Protein AF-A0A2V6TN53-F1 (afdb_monomer_lite)

Foldseek 3Di:
DDDDDDDDPVRVVVPPVVVLVVLLVVLCVDPLNVLVVVCCVVPVDWDALVVSLVVCPPDHSVVSVVSVVSCCVSVNWPADPRIIGD

Structure (mmCIF, N/CA/C/O backbone):
data_AF-A0A2V6TN53-F1
#
_entry.id   AF-A0A2V6TN53-F1
#
loop_
_atom_site.group_PDB
_atom_site.id
_atom_site.type_symbol
_atom_site.label_atom_id
_atom_site.label_alt_id
_atom_site.label_comp_id
_atom_site.label_asym_id
_atom_site.label_entity_id
_atom_site.label_seq_id
_atom_site.pdbx_PDB_ins_code
_atom_site.Cartn_x
_atom_site.Cartn_y
_atom_site.Cartn_z
_atom_site.occupancy
_atom_site.B_iso_or_equiv
_atom_site.auth_seq_id
_atom_site.auth_comp_id
_atom_site.auth_asym_id
_atom_site.auth_atom_id
_atom_site.pdbx_PDB_model_num
ATOM 1 N N . MET A 1 1 ? -7.636 -15.092 -32.390 1.00 46.34 1 MET A N 1
ATOM 2 C CA . MET A 1 1 ? -6.731 -15.676 -31.376 1.00 46.34 1 MET A CA 1
ATOM 3 C C . MET A 1 1 ? -5.617 -14.674 -31.135 1.00 46.34 1 MET A C 1
ATOM 5 O O . MET A 1 1 ? -5.034 -14.231 -32.114 1.00 46.34 1 MET A O 1
ATOM 9 N N . ALA A 1 2 ? -5.388 -14.246 -29.893 1.00 64.62 2 ALA A N 1
ATOM 10 C CA . ALA A 1 2 ? -4.292 -13.333 -29.576 1.00 64.62 2 ALA A CA 1
ATOM 11 C C . ALA A 1 2 ? -3.006 -14.147 -29.388 1.00 64.62 2 ALA A C 1
ATOM 13 O O . ALA A 1 2 ? -2.955 -15.032 -28.536 1.00 64.62 2 ALA A O 1
ATOM 14 N N . THR A 1 3 ? -1.992 -13.884 -30.208 1.00 72.44 3 THR A N 1
ATOM 15 C CA . THR A 1 3 ? -0.672 -14.506 -30.077 1.00 72.44 3 THR A CA 1
ATOM 16 C C . THR A 1 3 ? 0.061 -13.837 -28.914 1.00 72.44 3 THR A C 1
ATOM 18 O O . THR A 1 3 ? 0.354 -12.645 -28.977 1.00 72.44 3 THR A O 1
ATOM 21 N N . LEU A 1 4 ? 0.328 -14.578 -27.836 1.00 71.12 4 LEU A N 1
ATOM 22 C CA . LEU A 1 4 ? 1.149 -14.104 -26.720 1.00 71.12 4 LEU A CA 1
ATOM 23 C C . LEU A 1 4 ? 2.626 -14.223 -27.105 1.00 71.12 4 LEU A C 1
ATOM 25 O O . LEU A 1 4 ? 3.189 -15.316 -27.111 1.00 71.12 4 LEU A O 1
ATOM 29 N N . THR A 1 5 ? 3.249 -13.101 -27.451 1.00 81.19 5 THR A N 1
ATOM 30 C CA . THR A 1 5 ? 4.686 -13.048 -27.741 1.00 81.19 5 THR A CA 1
ATOM 31 C C . THR A 1 5 ? 5.476 -13.161 -26.437 1.00 81.19 5 THR A C 1
ATOM 33 O O . THR A 1 5 ? 5.434 -12.252 -25.607 1.00 81.19 5 THR A O 1
ATOM 36 N N . ILE A 1 6 ? 6.204 -14.265 -26.248 1.00 81.38 6 ILE A N 1
ATOM 37 C CA . ILE A 1 6 ? 7.132 -14.430 -25.121 1.00 81.38 6 ILE A CA 1
ATOM 38 C C . ILE A 1 6 ? 8.442 -13.726 -25.483 1.00 81.38 6 ILE A C 1
ATOM 40 O O . ILE A 1 6 ? 9.106 -14.115 -26.441 1.00 81.38 6 ILE A O 1
ATOM 44 N N . LYS A 1 7 ? 8.789 -12.682 -24.726 1.00 82.31 7 LYS A N 1
ATOM 45 C CA . LYS A 1 7 ? 10.052 -11.947 -24.872 1.00 82.31 7 LYS A CA 1
ATOM 46 C C . LYS A 1 7 ? 11.203 -12.707 -24.218 1.00 82.31 7 LYS A C 1
ATOM 48 O O . LYS A 1 7 ? 11.011 -13.350 -23.184 1.00 82.31 7 LYS A O 1
ATOM 53 N N . THR A 1 8 ? 12.400 -12.591 -24.783 1.00 84.00 8 THR A N 1
ATOM 54 C CA . THR A 1 8 ? 13.632 -13.054 -24.129 1.00 84.00 8 THR A CA 1
ATOM 55 C C . THR A 1 8 ? 13.995 -12.151 -22.944 1.00 84.00 8 THR A C 1
ATOM 57 O O . THR A 1 8 ? 13.493 -11.032 -22.819 1.00 84.00 8 THR A O 1
ATOM 60 N N . ALA A 1 9 ? 14.875 -12.624 -22.054 1.00 77.31 9 ALA A N 1
ATOM 61 C CA . ALA A 1 9 ? 15.352 -11.818 -20.928 1.00 77.31 9 ALA A CA 1
ATOM 62 C C . ALA A 1 9 ? 16.007 -10.508 -21.403 1.00 77.31 9 ALA A C 1
ATOM 64 O O . ALA A 1 9 ? 15.734 -9.449 -20.840 1.00 77.31 9 ALA A O 1
ATOM 65 N N . ASP A 1 10 ? 16.786 -10.561 -22.485 1.00 77.44 10 ASP A N 1
ATOM 66 C CA . ASP A 1 10 ? 17.451 -9.392 -23.067 1.00 77.44 10 ASP A CA 1
ATOM 67 C C . ASP A 1 10 ? 16.447 -8.399 -23.669 1.00 77.44 10 ASP A C 1
ATOM 69 O O . ASP A 1 10 ? 16.544 -7.191 -23.444 1.00 77.44 10 ASP A O 1
ATOM 73 N N . GLU A 1 11 ? 15.417 -8.898 -24.359 1.00 80.50 11 GLU A N 1
ATOM 74 C CA . GLU A 1 11 ? 14.312 -8.078 -24.873 1.00 80.50 11 GLU A CA 1
ATOM 75 C C . GLU A 1 11 ? 13.461 -7.463 -23.759 1.00 80.50 11 GLU A C 1
ATOM 77 O O . GLU A 1 11 ? 12.831 -6.425 -23.969 1.00 80.50 11 GLU A O 1
ATOM 82 N N . LEU A 1 12 ? 13.418 -8.095 -22.584 1.00 73.00 12 LEU A N 1
ATOM 83 C CA . LEU A 1 12 ? 12.786 -7.529 -21.402 1.00 73.00 12 LEU A CA 1
ATOM 84 C C . LEU A 1 12 ? 13.661 -6.417 -20.813 1.00 73.00 12 LEU A C 1
ATOM 86 O O . LEU A 1 12 ? 13.158 -5.336 -20.539 1.00 73.00 12 LEU A O 1
ATOM 90 N N . MET A 1 13 ? 14.969 -6.642 -20.664 1.00 69.50 13 MET A N 1
ATOM 91 C CA . MET A 1 13 ? 15.894 -5.648 -20.104 1.00 69.50 13 MET A CA 1
ATOM 92 C C . MET A 1 13 ? 16.022 -4.385 -20.968 1.00 69.50 13 MET A C 1
ATOM 94 O O . MET A 1 13 ? 16.219 -3.298 -20.425 1.00 69.50 13 MET A O 1
ATOM 98 N N . ALA A 1 14 ? 15.873 -4.509 -22.290 1.00 72.81 14 ALA A N 1
ATOM 99 C CA . ALA A 1 14 ? 15.963 -3.398 -23.238 1.00 72.81 14 ALA A CA 1
ATOM 100 C C . ALA A 1 14 ? 14.791 -2.389 -23.163 1.00 72.81 14 ALA A C 1
ATOM 102 O O . ALA A 1 14 ? 14.885 -1.307 -23.738 1.00 72.81 14 ALA A O 1
ATOM 103 N N . LEU A 1 15 ? 13.693 -2.704 -22.462 1.00 65.38 15 LEU A N 1
ATOM 104 C CA . LEU A 1 15 ? 12.452 -1.906 -22.431 1.00 65.38 15 LEU A CA 1
ATOM 105 C C . LEU A 1 15 ? 12.426 -0.770 -21.382 1.00 65.38 15 LEU A C 1
ATOM 107 O O . LEU A 1 15 ? 11.372 -0.501 -20.805 1.00 65.38 15 LEU A O 1
ATOM 111 N N . ASP A 1 16 ? 13.549 -0.099 -21.115 1.00 63.66 16 ASP A N 1
ATOM 112 C CA . ASP A 1 16 ? 13.641 0.912 -20.037 1.00 63.66 16 ASP A CA 1
ATOM 113 C C . ASP A 1 16 ? 13.280 0.325 -18.650 1.00 63.66 16 ASP A C 1
ATOM 115 O O . ASP A 1 16 ? 12.486 0.841 -17.857 1.00 63.66 16 ASP A O 1
ATOM 119 N N . VAL A 1 17 ? 13.805 -0.877 -18.403 1.00 63.91 17 VAL A N 1
ATOM 120 C CA . VAL A 1 17 ? 13.434 -1.718 -17.260 1.00 63.91 17 VAL A CA 1
ATOM 121 C C . VAL A 1 17 ? 14.362 -1.518 -16.066 1.00 63.91 17 VAL A C 1
ATOM 123 O O . VAL A 1 17 ? 13.934 -1.688 -14.929 1.00 63.91 17 VAL A O 1
ATOM 126 N N . GLN A 1 18 ? 15.606 -1.098 -16.294 1.00 66.56 18 GLN A N 1
ATOM 127 C CA . GLN A 1 18 ? 16.603 -0.907 -15.235 1.00 66.56 18 GLN A CA 1
ATOM 128 C C . GLN A 1 18 ? 16.178 0.169 -14.225 1.00 66.56 18 GLN A C 1
ATOM 130 O O . GLN A 1 18 ? 16.218 -0.081 -13.018 1.00 66.56 18 GLN A O 1
ATOM 135 N N . ASP A 1 19 ? 15.713 1.328 -14.696 1.00 71.88 19 ASP A N 1
ATOM 136 C CA . ASP A 1 19 ? 15.291 2.413 -13.805 1.00 71.88 19 ASP A CA 1
ATOM 137 C C . ASP A 1 19 ? 13.993 2.061 -13.079 1.00 71.88 19 ASP A C 1
ATOM 139 O O . ASP A 1 19 ? 13.919 2.188 -11.856 1.00 71.88 19 ASP A O 1
ATOM 143 N N . ARG A 1 20 ? 13.025 1.451 -13.774 1.00 73.69 20 ARG A N 1
ATOM 144 C CA . ARG A 1 20 ? 11.826 0.897 -13.123 1.00 73.69 20 ARG A CA 1
ATOM 145 C C . ARG A 1 20 ? 12.156 -0.161 -12.075 1.00 73.69 20 ARG A C 1
ATOM 147 O O . ARG A 1 20 ? 11.521 -0.212 -11.025 1.00 73.69 20 ARG A O 1
ATOM 154 N N . TRP A 1 21 ? 13.152 -1.008 -12.311 1.00 76.62 21 TRP A N 1
ATOM 155 C CA . TRP A 1 21 ? 13.577 -2.019 -11.343 1.00 76.62 21 TRP A CA 1
ATOM 156 C C . TRP A 1 21 ? 14.246 -1.406 -10.122 1.00 76.62 21 TRP A C 1
ATOM 158 O O . TRP A 1 21 ? 13.987 -1.863 -9.008 1.00 76.62 21 TRP A O 1
ATOM 168 N N . ARG A 1 22 ? 15.061 -0.363 -10.303 1.00 78.00 22 ARG A N 1
ATOM 169 C CA . ARG A 1 22 ? 15.656 0.390 -9.192 1.00 78.00 22 ARG A CA 1
ATOM 170 C C . ARG A 1 22 ? 14.590 1.078 -8.352 1.00 78.00 22 ARG A C 1
ATOM 172 O O . ARG A 1 22 ? 14.612 0.913 -7.134 1.00 78.00 22 ARG A O 1
ATOM 179 N N . THR A 1 23 ? 13.624 1.745 -8.979 1.00 81.00 23 THR A N 1
ATOM 180 C CA . THR A 1 23 ? 12.487 2.368 -8.284 1.00 81.00 23 THR A CA 1
ATOM 181 C C . THR A 1 23 ? 11.692 1.327 -7.500 1.00 81.00 23 THR A C 1
ATOM 183 O O . THR A 1 23 ? 11.532 1.452 -6.288 1.00 81.00 23 THR A O 1
ATOM 186 N N . ARG A 1 24 ? 11.335 0.202 -8.133 1.00 78.62 24 ARG A N 1
ATOM 187 C CA . ARG A 1 24 ? 10.662 -0.922 -7.462 1.00 78.62 24 ARG A CA 1
ATOM 188 C C . ARG A 1 24 ? 11.476 -1.520 -6.315 1.00 78.62 24 ARG A C 1
ATOM 190 O O . ARG A 1 24 ? 10.920 -1.983 -5.322 1.00 78.62 24 ARG A O 1
ATOM 197 N N . ARG A 1 25 ? 12.800 -1.601 -6.449 1.00 80.56 25 ARG A N 1
ATOM 198 C CA . ARG A 1 25 ? 13.687 -2.109 -5.392 1.00 80.56 25 ARG A CA 1
ATOM 199 C C . ARG A 1 25 ? 13.688 -1.152 -4.199 1.00 80.56 25 ARG A C 1
ATOM 201 O O . ARG A 1 25 ? 13.550 -1.627 -3.077 1.00 80.56 25 ARG A O 1
ATOM 208 N N . ALA A 1 26 ? 13.792 0.151 -4.451 1.00 78.44 26 ALA A N 1
ATOM 209 C CA . ALA A 1 26 ? 13.767 1.187 -3.424 1.00 78.44 26 ALA A CA 1
ATOM 210 C C . ALA A 1 26 ? 12.406 1.254 -2.709 1.00 78.44 26 ALA A C 1
ATOM 212 O O . ALA A 1 26 ? 12.360 1.274 -1.480 1.00 78.44 26 ALA A O 1
ATOM 213 N N . GLY A 1 27 ? 11.297 1.187 -3.455 1.00 76.62 27 GLY A N 1
ATOM 214 C CA . GLY A 1 27 ? 9.941 1.202 -2.898 1.00 76.62 27 GLY A CA 1
ATOM 215 C C . GLY A 1 27 ? 9.673 0.054 -1.916 1.00 76.62 27 GLY A C 1
ATOM 216 O O . GLY A 1 27 ? 9.078 0.273 -0.860 1.00 76.62 27 GLY A O 1
ATOM 217 N N . ARG A 1 28 ? 10.214 -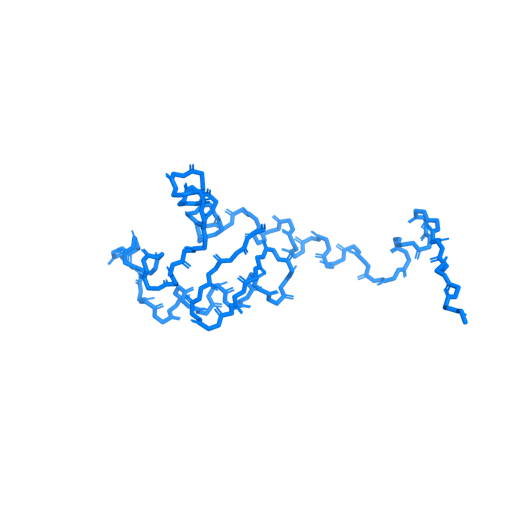1.147 -2.179 1.00 80.50 28 ARG A N 1
ATOM 218 C CA . ARG A 1 28 ? 10.124 -2.308 -1.265 1.00 80.50 28 ARG A CA 1
ATOM 219 C C . ARG A 1 28 ? 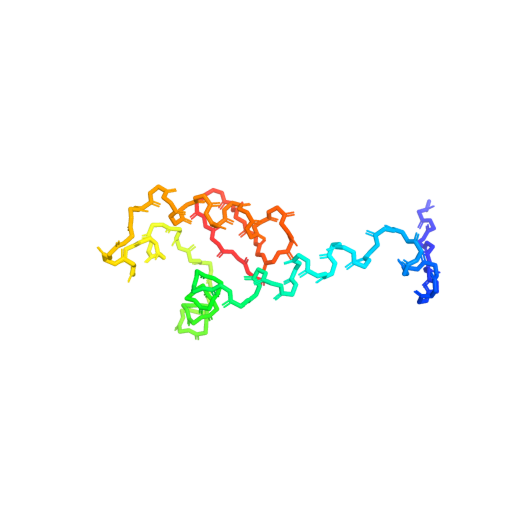10.834 -2.110 0.074 1.00 80.50 28 ARG A C 1
ATOM 221 O O . ARG A 1 28 ? 10.542 -2.812 1.038 1.00 80.50 28 ARG A O 1
ATOM 228 N N . GLU A 1 29 ? 11.797 -1.197 0.150 1.00 83.69 29 GLU A N 1
ATOM 229 C CA . GLU A 1 29 ? 12.577 -0.972 1.372 1.00 83.69 29 GLU A CA 1
ATOM 230 C C . GLU A 1 29 ? 11.955 0.095 2.284 1.00 83.69 29 GLU A C 1
ATOM 232 O O . GLU A 1 29 ? 12.372 0.231 3.443 1.00 83.69 29 GLU A O 1
ATOM 237 N N . THR A 1 30 ? 10.908 0.776 1.800 1.00 87.81 30 THR A N 1
ATOM 238 C CA . THR A 1 30 ? 10.142 1.770 2.556 1.00 87.81 30 THR A CA 1
ATOM 239 C C . THR A 1 30 ? 9.424 1.150 3.756 1.00 87.81 30 THR A C 1
ATOM 241 O O . THR A 1 30 ? 9.024 -0.016 3.755 1.00 87.81 30 THR A O 1
ATOM 244 N N . GLN A 1 31 ? 9.240 1.953 4.807 1.00 88.12 31 GLN A N 1
ATOM 245 C CA . GLN A 1 31 ? 8.517 1.526 6.010 1.00 88.12 31 GLN A CA 1
ATOM 246 C C . GLN A 1 31 ? 7.050 1.197 5.708 1.00 88.12 31 GLN A C 1
ATOM 248 O O . GLN A 1 31 ? 6.526 0.219 6.229 1.00 88.12 31 GLN A O 1
ATOM 253 N N . VAL A 1 32 ? 6.416 1.959 4.812 1.00 90.25 32 VAL A N 1
ATOM 254 C CA . VAL A 1 32 ? 5.027 1.728 4.389 1.00 90.25 32 VAL A CA 1
ATOM 255 C C . VAL A 1 32 ? 4.887 0.375 3.686 1.00 90.25 32 VAL A C 1
ATOM 257 O O . VAL A 1 32 ? 4.009 -0.400 4.051 1.00 90.25 32 VAL A O 1
ATOM 260 N N . SER A 1 33 ? 5.795 0.027 2.765 1.00 90.25 33 SER A N 1
ATOM 261 C CA . SER A 1 33 ? 5.775 -1.283 2.094 1.00 90.25 33 SER A CA 1
ATOM 262 C C . SER A 1 33 ? 5.947 -2.445 3.081 1.00 90.25 33 SER A C 1
ATOM 264 O O . SER A 1 33 ? 5.202 -3.424 3.029 1.00 90.25 33 SER A O 1
ATOM 266 N N . LYS A 1 34 ? 6.874 -2.319 4.038 1.00 92.12 34 LYS A N 1
ATOM 267 C CA . LYS A 1 34 ? 7.081 -3.329 5.090 1.00 92.12 34 LYS A CA 1
ATOM 268 C C . LYS A 1 34 ? 5.855 -3.495 5.986 1.00 92.12 34 LYS A C 1
ATOM 270 O O . LYS A 1 34 ? 5.513 -4.624 6.330 1.00 92.12 34 LYS A O 1
ATOM 275 N N . GLN A 1 35 ? 5.194 -2.395 6.341 1.00 92.81 35 GLN A N 1
ATOM 276 C CA . GLN A 1 35 ? 3.988 -2.425 7.163 1.00 92.81 35 GLN A CA 1
ATOM 277 C C . GLN A 1 35 ? 2.822 -3.103 6.437 1.00 92.81 35 GLN A C 1
ATOM 279 O O . GLN A 1 35 ? 2.145 -3.934 7.038 1.00 92.81 35 GLN A O 1
ATOM 284 N N . VAL A 1 36 ? 2.627 -2.810 5.147 1.00 91.25 36 VAL A N 1
ATOM 285 C CA . VAL A 1 36 ? 1.623 -3.488 4.309 1.00 91.25 36 VAL A CA 1
ATOM 286 C C . VAL A 1 36 ? 1.881 -4.991 4.273 1.00 91.25 36 VAL A C 1
ATOM 288 O O . VAL A 1 36 ? 0.981 -5.767 4.573 1.00 91.25 36 VAL A O 1
ATOM 291 N N . LEU A 1 37 ? 3.118 -5.411 3.981 1.00 90.62 37 LEU A N 1
ATOM 292 C CA . LEU A 1 37 ? 3.482 -6.832 3.950 1.00 90.62 37 LEU A CA 1
ATOM 293 C C . LEU A 1 37 ? 3.245 -7.515 5.300 1.00 90.62 37 LEU A C 1
ATOM 295 O O . LEU A 1 37 ? 2.748 -8.638 5.344 1.00 90.62 37 LEU A O 1
ATOM 299 N N . ARG A 1 38 ? 3.576 -6.839 6.406 1.00 91.56 38 ARG A N 1
ATOM 300 C CA . ARG A 1 38 ? 3.338 -7.367 7.750 1.00 91.56 38 ARG A CA 1
ATOM 301 C C . ARG A 1 38 ? 1.848 -7.571 8.014 1.00 91.56 38 ARG A C 1
ATOM 303 O O . ARG A 1 38 ? 1.457 -8.658 8.426 1.00 91.56 38 ARG A O 1
ATOM 310 N N . ALA A 1 39 ? 1.036 -6.557 7.735 1.00 91.75 39 ALA A N 1
ATOM 311 C CA . A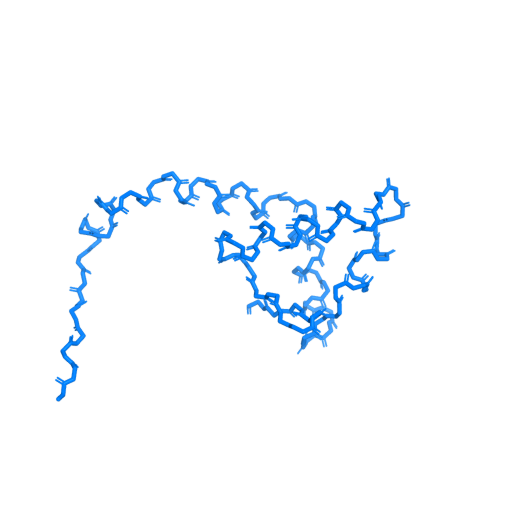LA A 1 39 ? -0.409 -6.635 7.894 1.00 91.75 39 ALA A CA 1
ATOM 312 C C . ALA A 1 39 ? -1.025 -7.721 6.992 1.00 91.75 39 ALA A C 1
ATOM 314 O O . ALA A 1 39 ? -1.943 -8.413 7.420 1.00 91.75 39 ALA A O 1
ATOM 315 N N . PHE A 1 40 ? -0.467 -7.956 5.801 1.00 89.44 40 PHE A N 1
ATOM 316 C CA . PHE A 1 40 ? -0.919 -9.023 4.903 1.00 89.44 40 PHE A CA 1
ATOM 317 C C . PHE A 1 40 ? -0.672 -10.411 5.485 1.00 89.44 40 PHE A C 1
ATOM 319 O O . PHE A 1 40 ? -1.552 -11.269 5.454 1.00 89.44 40 PHE A O 1
ATOM 326 N N . VAL A 1 41 ? 0.520 -10.618 6.047 1.00 89.50 41 VAL A N 1
ATOM 327 C CA . VAL A 1 41 ? 0.889 -11.871 6.717 1.00 89.50 41 VAL A CA 1
ATOM 328 C C . VAL A 1 41 ? 0.006 -12.126 7.938 1.00 89.50 41 VAL A C 1
ATOM 330 O O . VAL A 1 41 ? -0.378 -13.268 8.176 1.00 89.50 41 VAL A O 1
ATOM 333 N N . ASP A 1 42 ? -0.321 -11.080 8.698 1.00 89.00 42 ASP A N 1
ATOM 334 C CA . ASP A 1 42 ? -1.119 -11.210 9.918 1.00 89.00 42 ASP A CA 1
ATOM 335 C C . ASP A 1 42 ? -2.624 -11.399 9.620 1.00 89.00 42 ASP A C 1
ATOM 337 O O . ASP A 1 42 ? -3.293 -12.151 10.328 1.00 89.00 42 ASP A O 1
ATOM 341 N N . HIS A 1 43 ? -3.165 -10.748 8.581 1.00 84.75 43 HIS A N 1
ATOM 342 C CA . HIS A 1 43 ? -4.611 -10.692 8.321 1.00 84.75 43 HIS A CA 1
ATOM 343 C C . HIS A 1 43 ? -5.102 -11.647 7.215 1.00 84.75 43 HIS A C 1
ATOM 345 O O . HIS A 1 43 ? -6.264 -12.061 7.242 1.00 84.75 43 HIS A O 1
ATOM 351 N N . GLY A 1 44 ? -4.240 -12.018 6.260 1.00 80.31 44 GLY A N 1
ATOM 352 C CA . GLY A 1 44 ? -4.521 -13.020 5.222 1.00 80.31 44 GLY A CA 1
ATOM 353 C C . GLY A 1 44 ? -5.526 -12.610 4.136 1.00 80.31 44 GLY A C 1
ATOM 354 O O . GLY A 1 44 ? -6.046 -13.483 3.441 1.00 80.31 44 GLY A O 1
ATOM 355 N N . GLY A 1 45 ? -5.818 -11.318 3.982 1.00 86.25 45 GLY A N 1
ATOM 356 C CA . GLY A 1 45 ? -6.765 -10.798 2.993 1.00 86.25 45 GLY A CA 1
ATOM 357 C C . GLY A 1 45 ? -6.565 -9.305 2.717 1.00 86.25 45 GLY A C 1
ATOM 358 O O . GLY A 1 45 ? -5.611 -8.727 3.239 1.00 86.25 45 GLY A O 1
ATOM 359 N N . PRO A 1 46 ? -7.450 -8.684 1.914 1.00 88.75 46 PRO A N 1
ATOM 360 C CA . PRO A 1 46 ? -7.379 -7.259 1.607 1.00 88.75 46 PRO A CA 1
ATOM 361 C C . PRO A 1 46 ? -7.380 -6.404 2.876 1.00 88.75 46 PRO A C 1
ATOM 363 O O . PRO A 1 46 ? -8.170 -6.642 3.791 1.00 88.75 46 PRO A O 1
ATOM 366 N N . ILE A 1 47 ? -6.503 -5.403 2.920 1.00 93.44 47 ILE A N 1
ATOM 367 C CA . ILE A 1 47 ? -6.296 -4.547 4.098 1.00 93.44 47 ILE A CA 1
ATOM 368 C C . ILE A 1 47 ? -6.802 -3.146 3.791 1.00 93.44 47 ILE A C 1
ATOM 370 O O . ILE A 1 47 ? -6.535 -2.624 2.711 1.00 93.44 47 ILE A O 1
ATOM 374 N N . LEU A 1 48 ? -7.475 -2.492 4.734 1.00 94.12 48 LEU A N 1
ATOM 375 C CA . LEU A 1 48 ? -7.885 -1.105 4.542 1.00 94.12 48 LEU A CA 1
ATOM 376 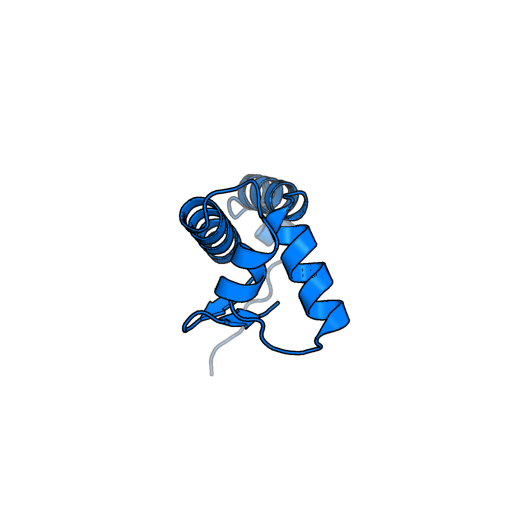C C . LEU A 1 48 ? -6.675 -0.163 4.609 1.00 94.12 48 LEU A C 1
ATOM 378 O O . LEU A 1 48 ? -5.814 -0.268 5.486 1.00 94.12 48 LEU A O 1
ATOM 382 N N . ALA A 1 49 ? -6.613 0.801 3.693 1.00 93.00 49 ALA A N 1
ATOM 383 C CA . ALA A 1 49 ? -5.554 1.805 3.675 1.00 93.00 49 ALA A CA 1
ATOM 384 C C . ALA A 1 49 ? -5.555 2.659 4.952 1.00 93.00 49 ALA A C 1
ATOM 386 O O . ALA A 1 49 ? -4.484 3.030 5.437 1.00 93.00 49 ALA A O 1
ATOM 387 N N . GLU A 1 50 ? -6.731 2.931 5.527 1.00 93.31 50 GLU A N 1
ATOM 388 C CA . GLU A 1 50 ? -6.852 3.570 6.840 1.00 93.31 50 GLU A CA 1
ATOM 389 C C . GLU A 1 50 ? -6.197 2.769 7.975 1.00 93.31 50 GLU A C 1
ATOM 391 O O . GLU A 1 50 ? -5.561 3.379 8.835 1.00 93.31 50 GLU A O 1
ATOM 396 N N . ASP A 1 51 ? -6.260 1.434 7.964 1.00 92.50 51 ASP A N 1
ATOM 397 C CA . ASP A 1 51 ? -5.622 0.604 8.997 1.00 92.50 51 ASP A CA 1
ATOM 398 C C . ASP A 1 51 ? -4.095 0.705 8.921 1.00 92.50 51 ASP A C 1
ATOM 400 O O . ASP A 1 51 ? -3.400 0.773 9.940 1.00 92.50 51 ASP A O 1
ATOM 404 N N . ILE A 1 52 ? -3.557 0.790 7.701 1.00 93.19 52 ILE A N 1
ATOM 405 C CA . ILE A 1 52 ? -2.130 1.041 7.487 1.00 93.19 52 ILE A CA 1
ATOM 406 C C . ILE A 1 52 ? -1.754 2.452 7.941 1.00 93.19 52 ILE A C 1
ATOM 408 O O . ILE A 1 52 ? -0.747 2.613 8.627 1.00 93.19 52 ILE A O 1
ATOM 412 N N . ALA A 1 53 ? -2.551 3.472 7.611 1.00 93.81 53 ALA A N 1
ATOM 413 C CA . ALA A 1 53 ? -2.305 4.843 8.056 1.00 93.81 53 ALA A CA 1
ATOM 414 C C . ALA A 1 53 ? -2.341 4.969 9.588 1.00 93.81 53 ALA A C 1
ATOM 416 O O . ALA A 1 53 ? -1.482 5.635 10.166 1.00 93.81 53 ALA A O 1
ATOM 417 N N . ALA A 1 54 ? -3.265 4.273 10.254 1.00 93.12 54 ALA A N 1
ATOM 418 C CA . ALA A 1 54 ? -3.385 4.257 11.710 1.00 93.12 54 ALA A CA 1
ATOM 419 C C . ALA A 1 54 ? -2.169 3.625 12.416 1.00 93.12 54 ALA A C 1
ATOM 421 O O . ALA A 1 54 ? -1.874 3.971 13.563 1.00 93.12 54 ALA A O 1
ATOM 422 N N . ALA A 1 55 ? -1.429 2.739 11.740 1.00 91.31 55 ALA A N 1
ATOM 423 C CA . ALA A 1 55 ? -0.206 2.145 12.280 1.00 91.31 55 ALA A CA 1
ATOM 424 C C . ALA A 1 55 ? 0.953 3.157 12.410 1.00 91.31 55 ALA A C 1
ATOM 426 O O . ALA A 1 55 ? 1.848 2.964 13.237 1.00 91.31 55 ALA A O 1
ATOM 427 N N . PHE A 1 56 ? 0.932 4.256 11.648 1.00 91.19 56 PHE A N 1
ATOM 428 C CA . PHE A 1 56 ? 1.964 5.294 11.679 1.00 91.19 56 PHE A CA 1
ATOM 429 C C . PHE A 1 56 ? 1.526 6.497 12.521 1.00 91.19 56 PHE A C 1
ATOM 431 O O . PHE A 1 56 ? 1.047 7.500 12.004 1.00 91.19 56 PHE A O 1
ATOM 438 N N . ARG A 1 57 ? 1.746 6.426 13.838 1.00 89.00 57 ARG A N 1
ATOM 439 C CA . ARG A 1 57 ? 1.353 7.499 14.774 1.00 89.00 57 ARG A CA 1
ATOM 440 C C . ARG A 1 57 ? 2.093 8.826 14.576 1.00 89.00 57 ARG A C 1
ATOM 442 O O . ARG A 1 57 ? 1.532 9.874 14.874 1.00 89.00 57 ARG A O 1
ATOM 449 N N . ASP A 1 58 ? 3.316 8.774 14.055 1.00 91.75 58 ASP A N 1
ATOM 450 C CA . ASP A 1 58 ? 4.187 9.947 13.897 1.00 91.75 58 ASP A CA 1
ATOM 451 C C . ASP A 1 58 ? 4.153 10.542 12.479 1.00 91.75 58 ASP A C 1
ATOM 453 O O . ASP A 1 58 ? 4.821 11.538 12.201 1.00 91.75 58 ASP A O 1
ATOM 457 N N . ILE A 1 59 ? 3.393 9.935 11.560 1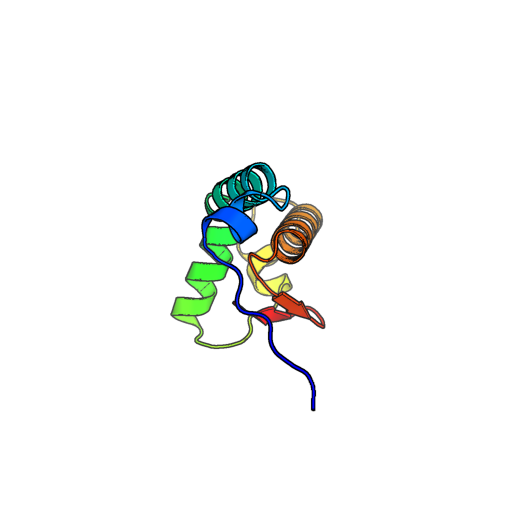.00 91.56 59 ILE A N 1
ATOM 458 C CA . ILE A 1 59 ? 3.313 10.356 10.158 1.00 91.56 59 ILE A CA 1
ATOM 459 C C . ILE A 1 59 ? 1.875 10.791 9.858 1.00 91.56 59 ILE A C 1
ATOM 461 O O . ILE A 1 59 ? 0.938 10.063 10.181 1.00 91.56 59 ILE A O 1
ATOM 465 N N . PRO A 1 60 ? 1.658 11.945 9.202 1.00 93.69 60 PRO A N 1
ATOM 466 C CA . PRO A 1 60 ? 0.321 12.334 8.774 1.00 93.69 60 PRO A CA 1
ATOM 467 C C . PRO A 1 60 ? -0.301 11.269 7.865 1.00 93.69 60 PRO A C 1
ATOM 469 O O . PRO A 1 60 ? 0.325 10.848 6.890 1.00 93.69 60 PRO A O 1
ATOM 472 N N . ALA A 1 61 ? -1.558 10.899 8.118 1.00 92.06 61 ALA A N 1
ATOM 473 C CA . ALA A 1 61 ? -2.273 9.899 7.319 1.00 92.06 61 ALA A CA 1
ATOM 474 C C . ALA A 1 61 ? -2.230 10.211 5.811 1.00 92.06 61 ALA A C 1
ATOM 476 O O . ALA A 1 61 ? -1.995 9.326 4.995 1.00 92.06 61 ALA A O 1
ATOM 477 N N . ALA A 1 62 ? -2.347 11.490 5.436 1.00 93.69 62 ALA A N 1
ATOM 478 C CA . ALA A 1 62 ? -2.237 11.930 4.045 1.00 93.69 62 ALA A CA 1
ATOM 479 C C . ALA A 1 62 ? -0.890 11.559 3.393 1.00 93.69 62 ALA A C 1
ATOM 481 O O . ALA A 1 62 ? -0.860 11.172 2.226 1.00 93.69 62 ALA A O 1
ATOM 482 N N . ALA A 1 63 ? 0.217 11.633 4.139 1.00 92.88 63 ALA A N 1
ATOM 483 C CA . ALA A 1 63 ? 1.535 11.242 3.643 1.00 92.88 63 ALA A CA 1
ATOM 484 C C . ALA A 1 63 ? 1.649 9.717 3.487 1.00 92.88 63 ALA A C 1
ATOM 486 O O . ALA A 1 63 ? 2.259 9.244 2.529 1.00 92.88 63 ALA A O 1
ATOM 487 N N . VAL A 1 64 ? 1.010 8.940 4.371 1.00 93.88 64 VAL A N 1
ATOM 488 C CA . VAL A 1 64 ? 0.928 7.478 4.221 1.00 93.88 64 VAL A CA 1
ATOM 489 C C . VAL A 1 64 ? 0.107 7.106 2.985 1.00 93.88 64 VAL A C 1
ATOM 491 O O . VAL A 1 64 ? 0.549 6.278 2.196 1.00 93.88 64 VAL A O 1
ATOM 494 N N . HIS A 1 65 ? -1.033 7.760 2.747 1.00 94.25 65 HIS A N 1
ATOM 495 C CA . HIS A 1 65 ? -1.834 7.530 1.541 1.00 94.25 65 HIS A CA 1
ATOM 496 C C . HIS A 1 65 ? -1.084 7.892 0.254 1.00 94.25 65 HIS A C 1
ATOM 498 O O . HIS A 1 65 ? -1.166 7.152 -0.724 1.00 94.25 65 HIS A O 1
ATOM 504 N N . GLN A 1 66 ? -0.306 8.979 0.251 1.00 94.50 66 GLN A N 1
ATOM 505 C CA . GLN A 1 66 ? 0.565 9.302 -0.884 1.00 94.50 66 GLN A CA 1
ATOM 506 C C . GLN A 1 66 ? 1.630 8.226 -1.113 1.00 94.50 66 GLN A C 1
ATOM 508 O O . GLN A 1 66 ? 1.871 7.841 -2.255 1.00 94.50 66 GLN A O 1
ATOM 513 N N . ALA A 1 67 ? 2.238 7.706 -0.044 1.00 93.19 67 ALA A N 1
ATOM 514 C CA . ALA A 1 67 ? 3.195 6.612 -0.155 1.00 93.19 67 ALA A CA 1
ATOM 515 C C . ALA A 1 67 ? 2.538 5.333 -0.701 1.00 93.19 67 ALA A C 1
ATOM 517 O O . ALA A 1 67 ? 3.114 4.680 -1.563 1.00 93.19 67 ALA A O 1
ATOM 518 N N . LEU A 1 68 ? 1.322 4.999 -0.263 1.00 94.00 68 LEU A N 1
ATOM 519 C CA . LEU A 1 68 ? 0.561 3.864 -0.793 1.00 94.00 68 LEU A CA 1
ATOM 520 C C . LEU A 1 68 ? 0.242 4.030 -2.286 1.00 94.00 68 LEU A C 1
ATOM 522 O O . LEU A 1 68 ? 0.422 3.086 -3.048 1.00 94.00 68 LEU A O 1
ATOM 526 N N . ALA A 1 69 ? -0.157 5.229 -2.716 1.00 93.94 69 ALA A N 1
ATOM 527 C CA . ALA A 1 69 ? -0.394 5.524 -4.129 1.00 93.94 69 ALA A CA 1
ATOM 528 C C . ALA A 1 69 ? 0.888 5.423 -4.975 1.00 93.94 69 ALA A C 1
ATOM 530 O O . ALA A 1 69 ? 0.842 4.951 -6.108 1.00 93.94 69 ALA A O 1
ATOM 531 N N . ALA A 1 70 ? 2.042 5.823 -4.430 1.00 92.00 70 ALA A N 1
ATOM 532 C CA . ALA A 1 70 ? 3.329 5.648 -5.103 1.00 92.00 70 ALA A CA 1
ATOM 533 C C . ALA A 1 70 ? 3.699 4.162 -5.252 1.00 92.00 70 ALA A C 1
ATOM 535 O O . ALA A 1 70 ? 4.151 3.743 -6.312 1.00 92.00 70 ALA A O 1
ATOM 536 N N . LEU A 1 71 ? 3.450 3.347 -4.223 1.00 92.06 71 LEU A N 1
ATOM 537 C CA . LEU A 1 71 ? 3.678 1.902 -4.291 1.00 92.06 71 LEU A CA 1
ATOM 538 C C . LEU A 1 71 ? 2.747 1.209 -5.302 1.00 92.06 71 LEU A C 1
ATOM 540 O O . LEU A 1 71 ? 3.186 0.278 -5.973 1.00 92.06 71 LEU A O 1
ATOM 544 N N . ASP A 1 72 ? 1.496 1.658 -5.433 1.00 92.19 72 ASP A N 1
ATOM 545 C CA . ASP A 1 72 ? 0.576 1.197 -6.484 1.00 92.19 72 ASP A CA 1
ATOM 546 C C . ASP A 1 72 ? 1.094 1.568 -7.882 1.00 92.19 72 ASP A C 1
ATOM 548 O O . ASP A 1 72 ? 1.210 0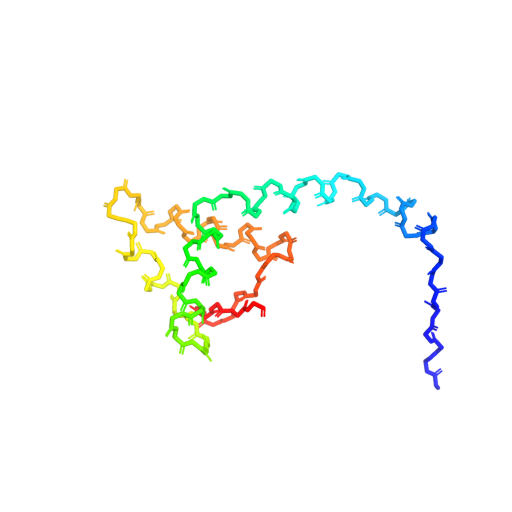.710 -8.755 1.00 92.19 72 ASP A O 1
ATOM 552 N N . HIS A 1 73 ? 1.516 2.824 -8.065 1.00 90.56 73 HIS A N 1
ATOM 553 C CA . HIS A 1 73 ? 2.102 3.301 -9.319 1.00 90.56 73 HIS A CA 1
ATOM 554 C C . HIS A 1 73 ? 3.355 2.516 -9.735 1.00 90.56 73 HIS A C 1
ATOM 556 O O . HIS A 1 73 ? 3.563 2.255 -10.920 1.00 90.56 73 HIS A O 1
ATOM 562 N N . ASP A 1 74 ? 4.174 2.113 -8.763 1.00 88.12 74 ASP A N 1
ATOM 563 C CA . ASP A 1 74 ? 5.390 1.333 -8.992 1.00 88.12 74 ASP A CA 1
ATOM 564 C C . ASP A 1 74 ? 5.120 -0.171 -9.220 1.00 88.12 74 ASP A C 1
ATOM 566 O O . ASP A 1 74 ? 6.066 -0.952 -9.382 1.00 88.12 74 ASP A O 1
ATOM 570 N N . ASP A 1 75 ? 3.854 -0.602 -9.262 1.00 87.25 75 ASP A N 1
ATOM 571 C CA . ASP A 1 75 ? 3.419 -2.003 -9.332 1.00 87.25 75 ASP A CA 1
ATOM 572 C C . ASP A 1 75 ? 3.935 -2.856 -8.152 1.00 87.25 75 ASP A C 1
ATOM 574 O O . ASP A 1 75 ? 4.287 -4.031 -8.315 1.00 87.25 75 ASP A O 1
ATOM 578 N N . LEU A 1 76 ? 4.059 -2.259 -6.962 1.00 88.06 76 LEU A N 1
ATOM 579 C CA . LEU A 1 76 ? 4.516 -2.944 -5.746 1.00 88.06 76 LEU A CA 1
ATOM 580 C C . LEU A 1 76 ? 3.375 -3.457 -4.867 1.00 88.06 76 LEU A C 1
ATOM 582 O O . LEU A 1 76 ? 3.597 -4.366 -4.069 1.00 88.06 76 LEU A O 1
ATOM 586 N N . LEU A 1 77 ? 2.191 -2.875 -5.008 1.00 91.25 77 LEU A N 1
ATOM 587 C CA . LEU A 1 77 ? 0.932 -3.319 -4.418 1.00 91.25 77 LEU A CA 1
ATOM 588 C C . LEU A 1 77 ? -0.211 -2.904 -5.344 1.00 91.25 77 LEU A C 1
ATOM 590 O O . LEU A 1 77 ? 0.022 -2.223 -6.340 1.00 91.25 77 LEU A O 1
ATOM 594 N N . ARG A 1 78 ? -1.438 -3.297 -5.018 1.00 92.25 78 ARG A N 1
ATOM 595 C CA . ARG A 1 78 ? -2.648 -2.815 -5.683 1.00 92.25 78 ARG A CA 1
ATOM 596 C C . ARG A 1 78 ? -3.518 -2.074 -4.687 1.00 92.25 78 ARG A C 1
ATOM 598 O O . ARG A 1 78 ? -3.906 -2.656 -3.680 1.00 92.25 78 ARG A O 1
ATOM 605 N N . LEU A 1 79 ? -3.863 -0.828 -4.988 1.00 93.56 79 LEU A N 1
ATOM 606 C CA . LEU A 1 79 ? -4.805 -0.033 -4.201 1.00 93.56 79 LEU A CA 1
ATOM 607 C C . LEU A 1 79 ? -6.127 0.117 -4.971 1.00 93.56 79 LEU A C 1
ATOM 609 O O . LEU A 1 79 ? -6.170 0.733 -6.034 1.00 93.56 79 LEU A O 1
ATOM 613 N N . ARG A 1 80 ? -7.222 -0.451 -4.454 1.00 91.00 80 ARG A N 1
ATOM 614 C CA . ARG A 1 80 ? -8.559 -0.404 -5.079 1.00 91.00 80 ARG A CA 1
ATOM 615 C C . ARG A 1 80 ? -9.632 -0.149 -4.039 1.00 91.00 80 ARG A C 1
ATOM 617 O O . ARG A 1 80 ? -9.690 -0.861 -3.048 1.00 91.00 80 ARG A O 1
ATOM 624 N N . ASP A 1 81 ? -10.477 0.853 -4.271 1.00 89.56 81 ASP A N 1
ATOM 625 C CA . ASP A 1 81 ? -11.597 1.194 -3.380 1.00 89.56 81 ASP A CA 1
ATOM 626 C C . ASP A 1 81 ? -11.179 1.344 -1.900 1.00 89.56 81 ASP A C 1
ATOM 628 O O . ASP A 1 81 ? -11.901 0.956 -0.987 1.00 89.56 81 ASP A O 1
ATOM 632 N N . GLY A 1 82 ? -9.972 1.877 -1.660 1.00 90.25 82 GLY A N 1
ATOM 633 C CA . GLY A 1 82 ? -9.399 2.031 -0.317 1.00 90.25 82 GLY A CA 1
ATOM 634 C C . GLY A 1 82 ? -8.804 0.754 0.287 1.00 90.25 82 GLY A C 1
ATOM 635 O O . GLY A 1 82 ? -8.254 0.807 1.382 1.00 90.25 82 GLY A O 1
ATOM 636 N N . GLN A 1 83 ? -8.856 -0.374 -0.421 1.00 92.62 83 GLN A N 1
ATOM 637 C CA . GLN A 1 83 ? -8.260 -1.644 -0.015 1.00 92.62 83 GLN A CA 1
ATOM 638 C C . GLN A 1 83 ? -6.930 -1.890 -0.720 1.00 92.62 83 GLN A C 1
ATOM 640 O O . GLN A 1 83 ? -6.758 -1.592 -1.902 1.00 92.62 83 GLN A O 1
ATOM 645 N N . ILE A 1 84 ? -5.996 -2.462 0.024 1.00 91.88 84 ILE A N 1
ATOM 646 C CA . ILE A 1 84 ? -4.674 -2.858 -0.429 1.00 91.88 84 ILE A CA 1
ATOM 647 C C . ILE A 1 84 ? -4.665 -4.371 -0.625 1.00 91.88 84 ILE A C 1
ATOM 649 O O . ILE A 1 84 ? -5.060 -5.118 0.272 1.00 91.88 84 ILE A O 1
ATOM 653 N N . ASP A 1 85 ? -4.170 -4.795 -1.783 1.00 87.50 85 ASP A N 1
ATOM 654 C CA . ASP A 1 85 ? -3.902 -6.182 -2.162 1.00 87.50 85 ASP A CA 1
ATOM 655 C C . ASP A 1 85 ? -2.443 -6.317 -2.649 1.00 87.50 85 ASP A C 1
ATOM 657 O O . ASP A 1 85 ? -1.873 -5.332 -3.137 1.00 87.50 85 ASP A O 1
ATOM 661 N N . VAL A 1 86 ? -1.811 -7.487 -2.494 1.00 77.56 86 VAL A N 1
ATOM 662 C CA . VAL A 1 86 ? -0.385 -7.725 -2.836 1.00 77.56 86 VAL A CA 1
ATOM 663 C C . VAL A 1 86 ? -0.234 -8.849 -3.853 1.00 77.56 86 VAL A C 1
ATOM 665 O O . VAL A 1 86 ? -0.762 -9.955 -3.613 1.00 77.56 86 VAL A O 1
#

Sequence (86 aa):
MATLTIKTADELMALDVQDRWRTRRAGRETQVSKQVLRAFVDHGGPILAEDIAAAFRDIPAAAVHQALAALDHDDLLRLRDGQIDV

Secondary structure (DSSP, 8-state):
-----PPPHHHHHTTTHHHHHHHHHHHTTSHHHHHHHHHHHHH-S-EEHHHHHHH-TTS-HHHHHHHHHHHHHTTSSEEETTEEE-

pLDDT: mean 85.26, std 9.5, range [46.34, 94.5]

Radius of gyration: 15.73 Å; chains: 1; bounding box: 29×28×46 Å